Protein AF-A0A534Q4R1-F1 (afdb_monomer)

Radius of gyration: 19.16 Å; Cα contacts (8 Å, |Δi|>4): 102; chains: 1; bounding box: 62×44×39 Å

Nearest PDB structures (foldseek):
  3ljc-assembly1_A  TM=8.268E-01  e=2.747E-03  Escherichia coli K-12
  7cr9-assembly1_B  TM=6.937E-01  e=2.446E-03  Meiothermus taiwanensis
  7cr9-assembly1_A  TM=5.587E-01  e=5.406E-04  Meiothermus taiwanensis
  6vbk-assembly1_A  TM=6.592E-01  e=5.956E-02  Mycobacterium tuberculosis
  6vbk-assembly1_B-2  TM=6.427E-01  e=4.456E-02  Mycobacterium tuberculosis

Secondary structure (DSSP, 8-state):
-------------EEEEEEE--SSS-EEEEEEPPP---PPPTTHHHHHHHHHHHHHHHTT-----SHHHH---SHHHHHHHHHHHS---HHHHHHHHT-SSHHHHHHHHHHHHHHHHHHHHS-TT-------

Foldseek 3Di:
DPDDDDDDDDDFDWDFPDWDPPDPDIDTDIGTADPQDDAADPPLLVQLVVLVCLLCVLVVHPPPDCVVQPPQPGLQSNLVVCLVPDPDDPVLNVVLRPQNHSNSSSVSSNVVSVVSSVVSVDDPDPDPPPDD

Mean predicted aligned error: 8.6 Å

Solvent-accessible surface area (backbone atoms only — not comparable to full-atom values): 8542 Å² total; per-residue (Å²): 138,92,78,81,91,79,91,84,76,93,86,78,63,63,46,81,75,46,76,46,91,82,58,100,57,92,39,70,48,66,45,69,59,76,82,58,82,64,71,68,57,89,65,48,82,64,45,49,58,55,51,50,47,53,43,36,51,73,71,74,42,81,75,67,80,62,64,73,78,71,62,46,89,44,64,61,56,40,48,50,51,50,62,65,71,51,94,64,58,70,69,59,48,48,56,43,68,68,38,89,39,50,50,54,25,48,49,50,51,46,53,52,50,54,51,54,48,50,57,72,68,50,68,96,76,83,69,82,80,81,76,130

Sequence (132 aa):
DGRFNIVLRGLREFVVQRELRRRAYREAVVIWHAPQAGTLPSGMREGIPALVRLYIERLGQEAGDEGPLSAAADDETFVNFFAHHLDVPPVEKQALLEAATLAERAARLRDVLEFRLEELRLPPGGAPRRTH

pLDDT: mean 83.54, std 13.9, range [43.81, 97.5]

Structure (mmCIF, N/CA/C/O backbone):
data_AF-A0A534Q4R1-F1
#
_entry.id   AF-A0A534Q4R1-F1
#
loop_
_atom_site.group_PDB
_atom_site.id
_atom_site.type_symbol
_atom_site.label_atom_id
_atom_site.label_alt_id
_atom_site.label_comp_id
_atom_site.label_asym_id
_atom_site.la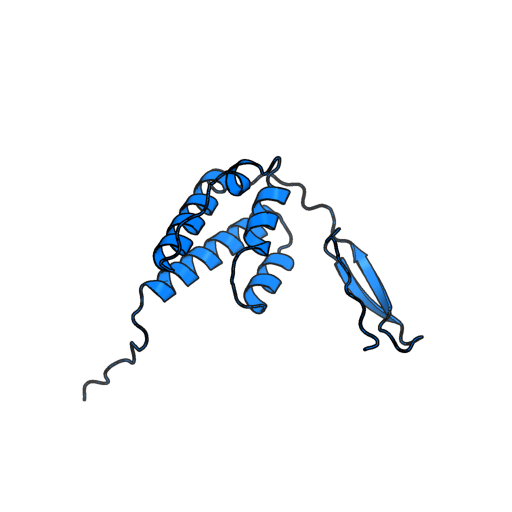bel_entity_id
_atom_site.label_seq_id
_atom_site.pdbx_PDB_ins_code
_atom_site.Cartn_x
_atom_site.Cartn_y
_atom_site.Cartn_z
_atom_site.occupancy
_atom_site.B_iso_or_equiv
_atom_site.auth_seq_id
_atom_site.auth_comp_id
_atom_site.auth_asym_id
_atom_site.auth_atom_id
_atom_site.pdbx_PDB_model_num
ATOM 1 N N . ASP A 1 1 ? 19.006 -25.439 14.260 1.00 79.00 1 ASP A N 1
ATOM 2 C CA . ASP A 1 1 ? 17.840 -26.095 13.620 1.00 79.00 1 ASP A CA 1
ATOM 3 C C . ASP A 1 1 ? 17.800 -25.903 12.092 1.00 79.00 1 ASP A C 1
ATOM 5 O O . ASP A 1 1 ? 16.800 -26.251 11.477 1.00 79.00 1 ASP A O 1
ATOM 9 N N . GLY A 1 2 ? 18.865 -25.379 11.463 1.00 90.31 2 GLY A N 1
ATOM 10 C CA . GLY A 1 2 ? 18.902 -25.161 10.012 1.00 90.31 2 GLY A CA 1
ATOM 11 C C . GLY A 1 2 ? 18.122 -23.935 9.521 1.00 90.31 2 GLY A C 1
ATOM 12 O O . GLY A 1 2 ? 17.927 -23.806 8.315 1.00 90.31 2 GLY A O 1
ATOM 13 N N . ARG A 1 3 ? 17.665 -23.042 10.414 1.00 93.12 3 ARG A N 1
ATOM 14 C CA . ARG A 1 3 ? 16.938 -21.820 10.044 1.00 93.12 3 ARG A CA 1
ATOM 15 C C . ARG A 1 3 ? 17.866 -20.617 9.914 1.00 93.12 3 ARG A C 1
ATOM 17 O O . ARG A 1 3 ? 18.866 -20.502 10.618 1.00 93.12 3 ARG A O 1
ATOM 24 N N . PHE A 1 4 ? 17.473 -19.696 9.044 1.00 90.69 4 PHE A N 1
ATOM 25 C CA . PHE A 1 4 ? 18.109 -18.396 8.876 1.00 90.69 4 PHE A CA 1
ATOM 26 C C . PHE A 1 4 ? 17.092 -17.301 9.191 1.00 90.69 4 PHE A C 1
ATOM 28 O O . PHE A 1 4 ? 15.979 -17.328 8.670 1.00 90.69 4 PHE A O 1
ATOM 35 N N . ASN A 1 5 ? 17.489 -16.326 10.009 1.00 92.81 5 ASN A N 1
ATOM 36 C CA . ASN A 1 5 ? 16.724 -15.100 10.215 1.00 92.81 5 ASN A CA 1
ATOM 37 C C . ASN A 1 5 ? 17.248 -14.053 9.236 1.00 92.81 5 ASN A C 1
ATOM 39 O O . ASN A 1 5 ? 18.407 -13.650 9.325 1.00 92.81 5 ASN A O 1
ATOM 43 N N . ILE A 1 6 ? 16.412 -13.647 8.285 1.00 92.00 6 ILE A N 1
ATOM 44 C CA . ILE A 1 6 ? 16.789 -12.700 7.235 1.00 92.00 6 ILE A CA 1
ATOM 45 C C . ILE A 1 6 ? 16.000 -11.414 7.451 1.00 92.00 6 ILE A C 1
ATOM 47 O O . ILE A 1 6 ? 14.772 -11.434 7.481 1.00 92.00 6 ILE A O 1
ATOM 51 N N . VAL A 1 7 ? 16.713 -10.297 7.583 1.00 92.12 7 VAL A N 1
ATOM 52 C CA . VAL A 1 7 ? 16.117 -8.959 7.600 1.00 92.12 7 VAL A CA 1
ATOM 53 C C . VAL A 1 7 ? 16.135 -8.425 6.174 1.00 92.12 7 VAL A C 1
ATOM 55 O O . VAL A 1 7 ? 17.188 -8.370 5.541 1.00 92.12 7 VAL A O 1
ATOM 58 N N . LEU A 1 8 ? 14.964 -8.057 5.659 1.00 91.31 8 LEU A N 1
ATOM 59 C CA . LEU A 1 8 ? 14.789 -7.578 4.292 1.00 91.31 8 LEU A CA 1
ATOM 60 C C . LEU A 1 8 ? 14.324 -6.126 4.290 1.00 91.31 8 LEU A C 1
ATOM 62 O O . LEU A 1 8 ? 13.546 -5.705 5.143 1.00 91.31 8 LEU A O 1
ATOM 66 N N . ARG A 1 9 ? 14.765 -5.382 3.277 1.00 86.44 9 ARG A N 1
ATOM 67 C CA . ARG A 1 9 ? 14.248 -4.056 2.943 1.00 86.44 9 ARG A CA 1
ATOM 68 C C . ARG A 1 9 ? 13.621 -4.124 1.558 1.00 86.44 9 ARG A C 1
ATOM 70 O O . ARG A 1 9 ? 14.299 -4.483 0.597 1.00 86.44 9 ARG A O 1
ATOM 77 N N . GLY A 1 10 ? 12.343 -3.765 1.456 1.00 85.50 10 GLY A N 1
ATOM 78 C CA . GLY A 1 10 ? 11.693 -3.567 0.163 1.00 85.50 10 GLY A CA 1
ATOM 79 C C . GLY A 1 10 ? 12.383 -2.439 -0.606 1.00 85.50 10 GLY A C 1
ATOM 80 O O . GLY A 1 10 ? 12.668 -1.389 -0.031 1.00 85.50 10 GLY A O 1
ATOM 81 N N . LEU A 1 11 ? 12.700 -2.676 -1.880 1.00 85.12 11 LEU A N 1
ATOM 82 C CA . LEU A 1 11 ? 13.356 -1.681 -2.736 1.00 85.12 11 LEU A CA 1
ATOM 83 C C . LEU A 1 11 ? 12.369 -1.028 -3.699 1.00 85.12 11 LEU A C 1
ATOM 85 O O . LEU A 1 11 ? 12.325 0.194 -3.789 1.00 85.12 11 LEU A O 1
ATOM 89 N N . ARG A 1 12 ? 11.623 -1.850 -4.443 1.00 84.44 12 ARG A N 1
ATOM 90 C CA . ARG A 1 12 ? 10.626 -1.417 -5.421 1.00 84.44 12 ARG A CA 1
ATOM 91 C C . ARG A 1 12 ? 9.732 -2.583 -5.820 1.00 84.44 12 ARG A C 1
ATOM 93 O O . ARG A 1 12 ? 10.144 -3.742 -5.747 1.00 84.44 12 ARG A O 1
ATOM 100 N N . GLU A 1 13 ? 8.540 -2.266 -6.285 1.00 86.56 13 GLU A N 1
ATOM 101 C CA . GLU A 1 13 ? 7.612 -3.190 -6.909 1.00 86.56 13 GLU A CA 1
ATOM 102 C C . GLU A 1 13 ? 8.097 -3.617 -8.303 1.00 86.56 13 GLU A C 1
ATOM 104 O O . GLU A 1 13 ? 8.769 -2.878 -9.035 1.00 86.56 13 GLU A O 1
ATOM 109 N N . PHE A 1 14 ? 7.706 -4.822 -8.706 1.00 91.38 14 PHE A N 1
ATOM 110 C CA . PHE A 1 14 ? 7.973 -5.361 -10.034 1.00 91.38 14 PHE A CA 1
ATOM 111 C C . PHE A 1 14 ? 6.847 -6.294 -10.480 1.00 91.38 14 PHE A C 1
ATOM 113 O O . PHE A 1 14 ? 6.138 -6.870 -9.657 1.00 91.38 14 PHE A O 1
ATOM 120 N N . VAL A 1 15 ? 6.756 -6.517 -11.790 1.00 91.62 15 VAL A N 1
ATOM 121 C CA . VAL A 1 15 ? 5.901 -7.550 -12.385 1.00 91.62 15 VAL A CA 1
ATOM 122 C C . VAL A 1 15 ? 6.761 -8.723 -12.839 1.00 91.62 15 VAL A C 1
ATOM 124 O O . VAL A 1 15 ? 7.811 -8.542 -13.462 1.00 91.62 15 VAL A O 1
ATOM 127 N N . VAL A 1 16 ? 6.315 -9.945 -12.547 1.00 93.88 16 VAL A N 1
ATOM 128 C CA . VAL A 1 16 ? 6.957 -11.169 -13.039 1.00 93.88 16 VAL A CA 1
ATOM 129 C C . VAL A 1 16 ? 6.617 -11.358 -14.516 1.00 93.88 16 VAL A C 1
ATOM 131 O O . VAL A 1 16 ? 5.457 -11.536 -14.870 1.00 93.88 16 VAL A O 1
ATOM 134 N N . GLN A 1 17 ? 7.630 -11.358 -15.384 1.00 97.06 17 GLN A N 1
ATOM 135 C CA . GLN A 1 17 ? 7.453 -11.606 -16.816 1.00 97.06 17 GLN A CA 1
ATOM 136 C C . GLN A 1 17 ? 7.443 -13.107 -17.128 1.00 97.06 17 GLN A C 1
ATOM 138 O O . GLN A 1 17 ? 6.635 -13.579 -17.923 1.00 97.06 17 GLN A O 1
ATOM 143 N N . ARG A 1 18 ? 8.377 -13.862 -16.536 1.00 97.00 18 ARG A N 1
ATOM 144 C CA . ARG A 1 18 ? 8.467 -15.325 -16.675 1.00 97.00 18 ARG A CA 1
ATOM 145 C C . ARG A 1 18 ? 9.325 -15.944 -15.581 1.00 97.00 18 ARG A C 1
ATOM 147 O O . ARG A 1 18 ? 10.253 -15.308 -15.090 1.00 97.00 18 ARG A O 1
ATOM 154 N N . GLU A 1 19 ? 9.086 -17.216 -15.284 1.00 96.88 19 GLU A N 1
ATOM 155 C CA . GLU A 1 19 ? 9.912 -18.007 -14.368 1.00 96.88 19 GLU A CA 1
ATOM 156 C C . GLU A 1 19 ? 10.995 -18.810 -15.097 1.00 96.88 19 GLU A C 1
ATOM 158 O O . GLU A 1 19 ? 10.791 -19.317 -16.201 1.00 96.88 19 GLU A O 1
ATOM 163 N N . LEU A 1 20 ? 12.150 -18.963 -14.451 1.00 95.25 20 LEU A N 1
ATOM 164 C CA . LEU A 1 20 ? 13.275 -19.772 -14.899 1.00 95.25 20 LEU A CA 1
ATOM 165 C C . LEU A 1 20 ? 13.364 -21.012 -13.993 1.00 95.25 20 LEU A C 1
ATOM 167 O O . LEU A 1 20 ? 13.798 -20.945 -12.848 1.00 95.25 20 LEU A O 1
ATOM 171 N N . ARG A 1 21 ? 12.945 -22.181 -14.487 1.00 92.31 21 ARG A N 1
ATOM 172 C CA . ARG A 1 21 ? 12.942 -23.445 -13.717 1.00 92.31 21 ARG A CA 1
ATOM 173 C C . ARG A 1 21 ? 14.307 -24.147 -13.740 1.00 92.31 21 ARG A C 1
ATOM 175 O O . ARG A 1 21 ? 14.421 -25.273 -14.210 1.00 92.31 21 ARG A O 1
ATOM 182 N N . ARG A 1 22 ? 15.365 -23.451 -13.312 1.00 94.62 22 ARG A N 1
ATOM 183 C CA . ARG A 1 22 ? 16.767 -23.917 -13.427 1.00 94.62 22 ARG A CA 1
ATOM 184 C C . ARG A 1 22 ? 17.366 -24.431 -12.120 1.00 94.62 22 ARG A C 1
ATOM 186 O O . ARG A 1 22 ? 18.415 -25.070 -12.138 1.00 94.62 22 ARG A O 1
ATOM 193 N N . ARG A 1 23 ? 16.734 -24.123 -10.989 1.00 94.31 23 ARG A N 1
ATOM 194 C CA . ARG A 1 23 ? 17.222 -24.417 -9.638 1.00 94.31 23 ARG A CA 1
ATOM 195 C C . ARG A 1 23 ? 16.096 -24.983 -8.779 1.00 94.31 23 ARG A C 1
ATOM 197 O O . ARG A 1 23 ? 14.935 -24.969 -9.174 1.00 94.31 23 ARG A O 1
ATOM 204 N N . ALA A 1 24 ? 16.460 -25.463 -7.590 1.00 92.94 24 ALA A N 1
ATOM 205 C CA . ALA A 1 24 ? 15.505 -25.906 -6.574 1.00 92.94 24 ALA A CA 1
ATOM 206 C C . ALA A 1 24 ? 14.683 -24.746 -5.970 1.00 92.94 24 ALA A C 1
ATOM 208 O O . ALA A 1 24 ? 13.657 -24.985 -5.342 1.00 92.94 24 ALA A O 1
ATOM 209 N N . TYR A 1 25 ? 15.119 -23.498 -6.170 1.00 92.56 25 TYR A N 1
ATOM 210 C CA . TYR A 1 25 ? 14.367 -22.289 -5.844 1.00 92.56 25 TYR A CA 1
ATOM 211 C C . TYR A 1 25 ? 13.817 -21.634 -7.118 1.00 92.56 25 TYR A C 1
ATOM 213 O O . TYR A 1 25 ? 14.324 -21.856 -8.221 1.00 92.56 25 TYR A O 1
ATOM 221 N N . ARG A 1 26 ? 12.768 -20.819 -6.965 1.00 94.69 26 ARG A N 1
ATOM 222 C CA . ARG A 1 26 ? 12.160 -20.087 -8.082 1.00 94.69 26 ARG A CA 1
ATOM 223 C C . ARG A 1 26 ? 13.047 -18.917 -8.489 1.00 94.69 26 ARG A C 1
ATOM 225 O O . ARG A 1 26 ? 13.408 -18.085 -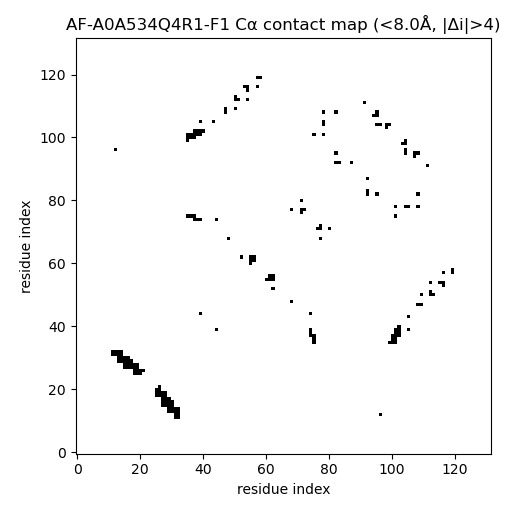7.664 1.00 94.69 26 ARG A O 1
ATOM 232 N N . GLU A 1 27 ? 13.344 -18.848 -9.776 1.00 97.12 27 GLU A N 1
ATOM 233 C CA . GLU A 1 27 ? 13.977 -17.701 -10.420 1.00 97.12 27 GLU A CA 1
ATOM 234 C C . GLU A 1 27 ? 12.974 -17.065 -11.380 1.00 97.12 27 GLU A C 1
ATOM 236 O O . GLU A 1 27 ? 12.142 -17.762 -11.962 1.00 97.12 27 GLU A O 1
ATOM 241 N N . ALA A 1 28 ? 13.049 -15.751 -11.573 1.00 96.88 28 ALA A N 1
ATOM 242 C CA . ALA A 1 28 ? 12.156 -15.040 -12.477 1.00 96.88 28 ALA A CA 1
ATOM 243 C C . ALA A 1 28 ? 12.864 -13.893 -13.197 1.00 96.88 28 ALA A C 1
ATOM 245 O O . ALA A 1 28 ? 13.767 -13.257 -12.656 1.00 96.88 28 ALA A O 1
ATOM 246 N N . VAL A 1 29 ? 12.418 -13.620 -14.421 1.00 97.50 29 VAL A N 1
ATOM 247 C CA . VAL A 1 29 ? 12.679 -12.357 -15.111 1.00 97.50 29 VAL A CA 1
ATOM 248 C C . VAL A 1 29 ? 11.568 -11.397 -14.718 1.00 97.50 29 VAL A C 1
ATOM 250 O O . VAL A 1 29 ? 10.389 -11.736 -14.846 1.00 97.50 29 VAL A O 1
ATOM 253 N N . VAL A 1 30 ? 11.946 -10.216 -14.239 1.00 96.44 30 VAL A N 1
ATOM 254 C CA . VAL A 1 30 ? 11.014 -9.208 -13.730 1.00 96.44 30 VAL A CA 1
ATOM 255 C C . VAL A 1 30 ? 11.182 -7.892 -14.471 1.00 96.44 30 VAL A C 1
ATOM 257 O O . VAL A 1 30 ? 12.264 -7.583 -14.973 1.00 96.44 30 VAL A O 1
ATOM 260 N N . ILE A 1 31 ? 10.106 -7.118 -14.521 1.00 95.25 31 ILE A N 1
ATOM 261 C CA . ILE A 1 31 ? 10.115 -5.736 -14.990 1.00 95.25 31 ILE A CA 1
ATOM 262 C C . ILE A 1 31 ? 9.826 -4.859 -13.778 1.00 95.25 31 ILE A C 1
ATOM 264 O O . ILE A 1 31 ? 8.779 -4.997 -13.149 1.00 95.25 31 ILE A O 1
ATOM 268 N N . TRP A 1 32 ? 10.763 -3.978 -13.440 1.00 91.94 32 TRP A N 1
ATOM 269 C CA . TRP A 1 32 ? 10.580 -3.015 -12.359 1.00 91.94 32 TRP A CA 1
ATOM 270 C C . TRP A 1 32 ? 9.502 -2.004 -12.725 1.00 91.94 32 TRP A C 1
ATOM 272 O O . TRP A 1 32 ? 9.491 -1.496 -13.850 1.00 91.94 32 TRP A O 1
ATOM 282 N N . HIS A 1 33 ? 8.642 -1.666 -11.767 1.00 85.06 33 HIS A N 1
ATOM 283 C CA . HIS A 1 33 ? 7.771 -0.516 -11.945 1.00 85.06 33 HIS A CA 1
ATOM 284 C C . HIS A 1 33 ? 8.613 0.761 -12.071 1.00 85.06 33 HIS A C 1
ATOM 286 O O . HIS A 1 33 ? 9.707 0.887 -11.501 1.00 85.06 33 HIS A O 1
ATOM 292 N N . ALA A 1 34 ? 8.111 1.714 -12.857 1.00 81.25 34 ALA A N 1
ATOM 293 C CA . ALA A 1 34 ? 8.651 3.063 -12.829 1.00 81.25 34 ALA A CA 1
ATOM 294 C C . ALA A 1 34 ? 8.461 3.637 -11.412 1.00 81.25 34 ALA A C 1
ATOM 296 O O . ALA A 1 34 ? 7.467 3.298 -10.766 1.00 81.25 34 ALA A O 1
ATOM 297 N N . PRO A 1 35 ? 9.386 4.480 -10.917 1.00 73.75 35 PRO A N 1
ATOM 298 C CA . PRO A 1 35 ? 9.157 5.211 -9.677 1.00 73.75 35 PRO A CA 1
ATOM 299 C C . PRO A 1 35 ? 7.801 5.911 -9.737 1.00 73.75 35 PRO A C 1
ATOM 301 O O . PRO A 1 35 ? 7.480 6.545 -10.747 1.00 73.75 35 PRO A O 1
ATOM 304 N N . GLN A 1 36 ? 7.012 5.789 -8.676 1.00 70.56 36 GLN A N 1
ATOM 305 C CA . GLN A 1 36 ? 5.699 6.417 -8.586 1.00 70.56 36 GLN A CA 1
ATOM 306 C C . GLN A 1 36 ? 5.875 7.887 -8.204 1.00 70.56 36 GLN A C 1
ATOM 308 O O . GLN A 1 36 ? 5.502 8.324 -7.124 1.00 70.56 36 GLN A O 1
ATOM 313 N N . ALA A 1 37 ? 6.470 8.661 -9.111 1.00 66.81 37 ALA A N 1
ATOM 314 C CA . ALA A 1 37 ? 6.584 10.097 -8.942 1.00 66.81 37 ALA A CA 1
ATOM 315 C C . ALA A 1 37 ? 5.191 10.725 -9.064 1.00 66.81 37 ALA A C 1
ATOM 317 O O . ALA A 1 37 ? 4.507 10.577 -10.079 1.00 66.81 37 ALA A O 1
ATOM 318 N N . GLY A 1 38 ? 4.77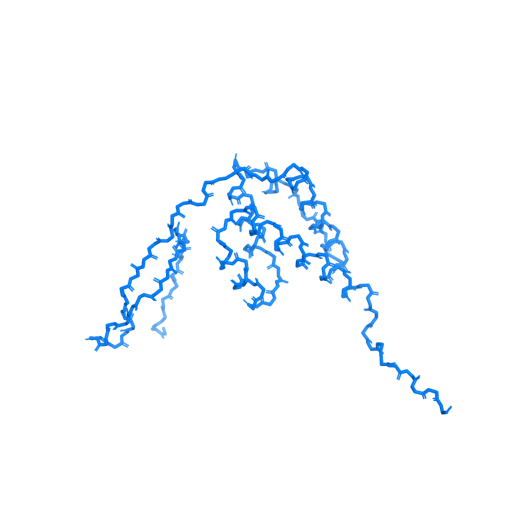0 11.429 -8.024 1.00 74.25 38 GLY A N 1
ATOM 319 C CA . GLY A 1 38 ? 3.497 12.124 -8.001 1.00 74.25 38 GLY A CA 1
ATOM 320 C C . GLY A 1 38 ? 3.312 12.858 -6.687 1.00 74.25 38 GLY A C 1
ATOM 321 O O . GLY A 1 38 ? 3.915 12.511 -5.678 1.00 74.25 38 GLY A O 1
ATOM 322 N N . THR A 1 39 ? 2.484 13.889 -6.717 1.00 83.44 39 THR A N 1
ATOM 323 C CA . THR A 1 39 ? 2.010 14.564 -5.511 1.00 83.44 39 THR A CA 1
ATOM 324 C C . THR A 1 39 ? 0.683 13.957 -5.100 1.00 83.44 39 THR A C 1
ATOM 326 O O . THR A 1 39 ? -0.124 13.581 -5.961 1.00 83.44 39 THR A O 1
ATOM 329 N N . LEU A 1 40 ? 0.418 13.899 -3.801 1.00 88.12 40 LEU A N 1
ATOM 330 C CA . LEU A 1 40 ? -0.909 13.531 -3.339 1.00 88.12 40 LEU A CA 1
ATOM 331 C C . LEU A 1 40 ? -1.948 14.558 -3.804 1.00 88.12 40 LEU A C 1
ATOM 333 O O . LEU A 1 40 ? -1.667 15.760 -3.851 1.00 88.12 40 LEU A O 1
ATOM 337 N N . PRO A 1 41 ? -3.171 14.109 -4.129 1.00 88.88 41 PRO A N 1
ATOM 338 C CA . PRO A 1 41 ? -4.304 15.009 -4.249 1.00 88.88 41 PRO A CA 1
ATOM 339 C C . PRO A 1 41 ? -4.476 15.849 -2.978 1.00 88.88 41 PRO A C 1
ATOM 341 O O . PRO A 1 41 ? -4.210 15.395 -1.862 1.00 88.88 41 PRO A O 1
ATOM 344 N N . SER A 1 42 ? -4.956 17.079 -3.148 1.00 88.38 42 SER A N 1
ATOM 345 C CA . SER A 1 42 ? -5.180 18.018 -2.047 1.00 88.38 42 SER A CA 1
ATOM 346 C C . SER A 1 42 ? -6.060 17.411 -0.949 1.00 88.38 42 SER A C 1
ATOM 348 O O . SER A 1 42 ? -7.102 16.830 -1.254 1.00 88.38 42 SER A O 1
ATOM 350 N N . GLY A 1 43 ? -5.671 17.579 0.318 1.00 87.31 43 GLY A N 1
ATOM 351 C CA . GLY A 1 43 ? -6.428 17.090 1.475 1.00 87.31 43 GLY A CA 1
ATOM 352 C C . GLY A 1 43 ? -6.152 15.630 1.846 1.00 87.31 43 GLY A C 1
ATOM 353 O O . GLY A 1 43 ? -6.572 15.175 2.908 1.00 87.31 43 GLY A O 1
ATOM 354 N N . MET A 1 44 ? -5.457 14.867 0.997 1.00 90.12 44 MET A N 1
ATOM 355 C CA . MET A 1 44 ? -5.198 13.449 1.257 1.00 90.12 44 MET A CA 1
ATOM 356 C C . MET A 1 44 ? -4.118 13.253 2.331 1.00 90.12 44 MET A C 1
ATOM 358 O O . MET A 1 44 ? -4.206 12.327 3.139 1.00 90.12 44 MET A O 1
ATOM 362 N N . ARG A 1 45 ? -3.138 14.165 2.373 1.00 88.06 45 ARG A N 1
ATOM 363 C CA . ARG A 1 45 ? -2.041 14.160 3.350 1.00 88.06 45 ARG A CA 1
ATOM 364 C C . ARG A 1 45 ? -2.538 14.427 4.769 1.00 88.06 45 ARG A C 1
ATOM 366 O O . ARG A 1 45 ? -2.017 13.852 5.718 1.00 88.06 45 ARG A O 1
ATOM 373 N N . GLU A 1 46 ? -3.573 15.246 4.912 1.00 87.44 46 GLU A N 1
ATOM 374 C CA . GLU A 1 46 ? -4.231 15.529 6.187 1.00 87.44 46 GLU A CA 1
ATOM 375 C C . GLU A 1 46 ? -5.331 14.507 6.517 1.00 87.44 46 GLU A C 1
ATOM 377 O O . GLU A 1 46 ? -5.551 14.182 7.686 1.00 87.44 46 GLU A O 1
ATOM 382 N N . GLY A 1 47 ? -6.019 13.982 5.498 1.00 90.50 47 GLY A N 1
ATOM 383 C CA . GLY A 1 47 ? -7.159 13.080 5.660 1.00 90.50 47 GLY A CA 1
ATOM 384 C C . GLY A 1 47 ? -6.783 11.661 6.092 1.00 90.50 47 GLY A C 1
ATOM 385 O O . GLY A 1 47 ? -7.417 11.110 6.992 1.00 90.50 47 GLY A O 1
ATOM 386 N N . ILE A 1 48 ? -5.736 11.072 5.501 1.00 90.81 48 ILE A N 1
ATOM 387 C CA . ILE A 1 48 ? -5.311 9.696 5.824 1.00 90.81 48 ILE A CA 1
ATOM 388 C C . ILE A 1 48 ? -4.954 9.534 7.314 1.00 90.81 48 ILE A C 1
ATOM 390 O O . ILE A 1 48 ? -5.491 8.620 7.941 1.00 90.81 48 ILE A O 1
ATOM 394 N N . PRO A 1 49 ? -4.137 10.405 7.941 1.00 88.38 49 PRO A N 1
ATOM 395 C CA . PRO A 1 49 ? -3.783 10.256 9.350 1.00 88.38 49 PRO A CA 1
ATOM 396 C C . PRO A 1 49 ? -5.001 10.404 10.263 1.00 88.38 49 PRO A C 1
ATOM 398 O O . PRO A 1 49 ? -5.097 9.709 11.271 1.00 88.38 49 PRO A O 1
ATOM 401 N N . ALA A 1 50 ? -5.961 11.263 9.902 1.00 89.25 50 ALA A N 1
ATOM 402 C CA . ALA A 1 50 ? -7.206 11.406 10.649 1.00 89.25 50 ALA A CA 1
ATOM 403 C C . ALA A 1 50 ? -8.049 10.121 10.622 1.00 89.25 50 ALA A C 1
ATOM 405 O O . ALA A 1 50 ? -8.549 9.702 11.665 1.00 89.25 50 ALA A O 1
ATOM 406 N N . LEU A 1 51 ? -8.156 9.464 9.463 1.00 90.81 51 LEU A N 1
ATOM 407 C CA . LEU A 1 51 ? -8.841 8.174 9.345 1.00 90.81 51 LEU A CA 1
ATOM 408 C C . LEU A 1 51 ? -8.117 7.064 10.109 1.00 90.81 51 LEU A C 1
ATOM 410 O O . LEU A 1 51 ? -8.766 6.261 10.773 1.00 90.81 51 LEU A O 1
ATOM 414 N N . VAL A 1 52 ? -6.784 7.035 10.056 1.00 88.19 52 VAL A N 1
ATOM 415 C CA . VAL A 1 52 ? -5.984 6.044 10.789 1.00 88.19 52 VAL A CA 1
ATOM 416 C C . VAL A 1 52 ? -6.141 6.214 12.297 1.00 88.19 52 VAL A C 1
ATOM 418 O O . VAL A 1 52 ? -6.351 5.219 12.985 1.00 88.19 52 VAL A O 1
ATOM 421 N N . ARG A 1 53 ? -6.109 7.449 12.816 1.00 86.31 53 ARG A N 1
ATOM 422 C CA . ARG A 1 53 ? -6.388 7.713 14.238 1.00 86.31 53 ARG A CA 1
ATOM 423 C C . ARG A 1 53 ? -7.751 7.181 14.641 1.00 86.31 53 ARG A C 1
ATOM 425 O O . ARG A 1 53 ? -7.840 6.398 15.580 1.00 86.31 53 ARG A O 1
ATOM 432 N N . LEU A 1 54 ? -8.784 7.527 13.874 1.00 89.06 54 LEU A N 1
ATOM 433 C CA . LEU A 1 54 ? -10.130 7.038 14.137 1.00 89.06 54 LEU A CA 1
ATOM 434 C C . LEU A 1 54 ? -10.184 5.502 14.099 1.00 89.06 54 LEU A C 1
ATOM 436 O O . LEU A 1 54 ? -10.853 4.896 14.927 1.00 89.06 54 LEU A O 1
ATOM 440 N N . TYR A 1 55 ? -9.477 4.858 13.169 1.00 87.56 55 TYR A N 1
ATOM 441 C CA . TYR A 1 55 ? -9.424 3.398 13.081 1.00 87.56 55 TYR A CA 1
ATOM 442 C C . TYR A 1 55 ? -8.789 2.774 14.330 1.00 87.56 55 TYR A C 1
ATOM 444 O O . TYR A 1 55 ? -9.380 1.873 14.922 1.00 87.56 55 TYR A O 1
ATOM 452 N N . ILE A 1 56 ? -7.645 3.296 14.781 1.00 84.94 56 ILE A N 1
ATOM 453 C CA . ILE A 1 56 ? -6.947 2.829 15.990 1.00 84.94 56 ILE A CA 1
ATOM 454 C C . ILE A 1 56 ? -7.812 3.040 17.243 1.00 84.94 56 ILE A C 1
ATOM 456 O O . ILE A 1 56 ? -7.978 2.117 18.042 1.00 84.94 56 ILE A O 1
ATOM 460 N N . GLU A 1 57 ? -8.438 4.213 17.376 1.00 86.75 57 GLU A N 1
ATOM 461 C CA . GLU A 1 57 ? -9.367 4.518 18.471 1.00 86.75 57 GLU A CA 1
ATOM 462 C C . GLU A 1 57 ? -10.533 3.520 18.517 1.00 86.75 57 GLU A C 1
ATOM 464 O O . GLU A 1 57 ? -10.911 3.039 19.587 1.00 86.75 57 GLU A O 1
ATOM 469 N N . ARG A 1 58 ? -11.099 3.156 17.356 1.00 86.62 58 ARG A N 1
ATOM 470 C CA . ARG A 1 58 ? -12.197 2.177 17.267 1.00 86.62 58 ARG A CA 1
ATOM 471 C C . ARG A 1 58 ? -11.769 0.748 17.572 1.00 86.62 58 ARG A C 1
ATOM 473 O O . ARG A 1 58 ? -12.609 -0.036 18.005 1.00 86.62 58 ARG A O 1
ATOM 480 N N . LEU A 1 59 ? -10.494 0.418 17.396 1.00 84.25 59 LEU A N 1
ATOM 481 C CA . LEU A 1 59 ? -9.928 -0.853 17.845 1.00 84.25 59 LEU A CA 1
ATOM 482 C C . LEU A 1 59 ? -9.691 -0.894 19.366 1.00 84.25 59 LEU A C 1
ATOM 484 O O . LEU A 1 59 ? -9.302 -1.938 19.887 1.00 84.25 59 LEU A O 1
ATOM 488 N N . GLY A 1 60 ? -9.929 0.209 20.088 1.00 82.00 60 GLY A N 1
ATOM 489 C CA . GLY A 1 60 ? -9.666 0.307 21.526 1.00 82.00 60 GLY A CA 1
ATOM 490 C C . GLY A 1 60 ? -8.173 0.322 21.857 1.00 82.00 60 GLY A C 1
ATOM 491 O O . GLY A 1 60 ? -7.786 -0.000 22.979 1.00 82.00 60 GLY A O 1
ATOM 492 N N . GLN A 1 61 ? -7.336 0.653 20.875 1.00 77.88 61 GLN A N 1
ATOM 493 C CA . GLN A 1 61 ? -5.898 0.794 21.034 1.00 77.88 61 GLN A CA 1
ATOM 494 C C . GLN A 1 61 ? -5.569 2.266 21.289 1.00 77.88 61 GLN A C 1
ATOM 496 O O . GLN A 1 61 ? -6.202 3.161 20.728 1.00 77.88 61 GLN A O 1
ATOM 501 N N . GLU A 1 62 ? -4.569 2.533 22.126 1.00 69.81 62 GLU A N 1
ATOM 502 C CA . GLU A 1 62 ? -4.033 3.887 22.233 1.00 69.81 62 GLU A CA 1
ATOM 503 C C . GLU A 1 62 ? -3.322 4.226 20.921 1.00 69.81 62 GLU A C 1
ATOM 505 O O . GLU A 1 62 ? -2.442 3.487 20.467 1.00 69.81 62 GLU A O 1
ATOM 510 N N . ALA A 1 63 ? -3.710 5.339 20.296 1.00 64.12 63 ALA A N 1
ATOM 511 C CA . ALA A 1 63 ? -2.921 5.917 19.222 1.00 64.12 63 ALA A CA 1
ATOM 512 C C . ALA A 1 63 ? -1.561 6.302 19.814 1.00 64.12 63 ALA A C 1
ATOM 514 O O . ALA A 1 63 ? -1.458 7.253 20.585 1.00 64.12 63 ALA A O 1
ATOM 515 N N . GLY A 1 64 ? -0.534 5.501 19.518 1.00 61.84 64 GLY A N 1
ATOM 516 C CA . GLY A 1 64 ? 0.839 5.800 19.912 1.00 61.84 64 GLY A CA 1
ATOM 517 C C . GLY A 1 64 ? 1.298 7.157 19.369 1.00 61.84 64 GLY A C 1
ATOM 518 O O . GLY A 1 64 ? 0.663 7.730 18.484 1.00 61.84 64 GLY A O 1
ATOM 519 N N . ASP A 1 65 ? 2.412 7.654 19.906 1.00 56.47 65 ASP A N 1
ATOM 520 C CA . ASP A 1 65 ? 2.966 8.972 19.582 1.00 56.47 65 ASP A CA 1
ATOM 521 C C . ASP A 1 65 ? 3.036 9.221 18.060 1.00 56.47 65 ASP A C 1
ATOM 523 O O . ASP A 1 65 ? 3.530 8.384 17.301 1.00 56.47 65 ASP A O 1
ATOM 527 N N . GLU A 1 66 ? 2.536 10.377 17.610 1.00 55.03 66 GLU A N 1
ATOM 528 C CA . GLU A 1 66 ? 2.343 10.741 16.195 1.00 55.03 66 GLU A CA 1
ATOM 529 C C . GLU A 1 66 ? 3.664 10.994 15.436 1.00 55.03 66 GLU A C 1
ATOM 531 O O . GLU A 1 66 ? 3.672 11.317 14.241 1.00 55.03 66 GLU A O 1
ATOM 536 N N . GLY A 1 67 ? 4.805 10.844 16.113 1.00 55.16 67 GLY A N 1
ATOM 537 C CA . GLY A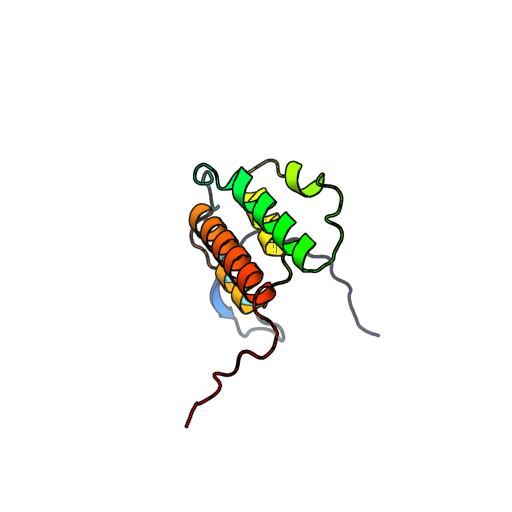 1 67 ? 6.151 11.037 15.570 1.00 55.16 67 GLY A CA 1
ATOM 538 C C . GLY A 1 67 ? 6.415 10.321 14.234 1.00 55.16 67 GLY A C 1
ATOM 539 O O . GLY A 1 67 ? 6.926 10.957 13.315 1.00 55.16 67 GLY A O 1
ATOM 540 N N . PRO A 1 68 ? 6.024 9.045 14.041 1.00 55.41 68 PRO A N 1
ATOM 541 C CA . PRO A 1 68 ? 6.192 8.351 12.762 1.00 55.41 68 PRO A CA 1
ATOM 542 C C . PRO A 1 68 ? 5.251 8.857 11.655 1.00 55.41 68 PRO A C 1
ATOM 544 O O . PRO A 1 68 ? 5.613 8.811 10.482 1.00 55.41 68 PRO A O 1
ATOM 547 N N . LEU A 1 69 ? 4.063 9.362 12.018 1.00 57.41 69 LEU A N 1
ATOM 548 C CA . LEU A 1 69 ? 3.046 9.865 11.081 1.00 57.41 69 LEU A CA 1
ATOM 549 C C . LEU A 1 69 ? 3.465 11.208 10.463 1.00 57.41 69 LEU A C 1
ATOM 551 O O . LEU A 1 69 ? 3.160 11.490 9.306 1.00 57.41 69 LEU A O 1
ATOM 555 N N . SER A 1 70 ? 4.179 12.027 11.239 1.00 54.97 70 SER A N 1
ATOM 556 C CA . SER A 1 70 ? 4.678 13.348 10.837 1.00 54.97 70 SER A CA 1
ATOM 557 C C . SER A 1 70 ? 6.076 13.321 10.201 1.00 54.97 70 SER A C 1
ATOM 559 O O . SER A 1 70 ? 6.434 14.255 9.485 1.00 54.97 70 SER A O 1
ATOM 561 N N . ALA A 1 71 ? 6.853 12.250 10.404 1.00 58.00 71 ALA A N 1
ATOM 562 C CA . ALA A 1 71 ? 8.238 12.135 9.935 1.00 58.00 71 ALA A CA 1
ATOM 563 C C . ALA A 1 71 ? 8.403 11.713 8.461 1.00 58.00 71 ALA A C 1
ATOM 565 O O . ALA A 1 71 ? 9.531 11.664 7.965 1.00 58.00 71 ALA A O 1
ATOM 566 N N . ALA A 1 72 ? 7.322 11.389 7.744 1.00 66.12 72 ALA A N 1
ATOM 567 C CA . ALA A 1 72 ? 7.417 11.020 6.334 1.00 66.12 72 ALA A CA 1
ATOM 568 C C . ALA A 1 72 ? 7.834 12.231 5.477 1.00 66.12 72 ALA A C 1
ATOM 570 O O . ALA A 1 72 ? 7.050 13.160 5.250 1.00 66.12 72 ALA A O 1
ATOM 571 N N . ALA A 1 73 ? 9.084 12.196 5.003 1.00 71.12 73 ALA A N 1
ATOM 572 C CA . ALA A 1 73 ? 9.730 13.289 4.276 1.00 71.12 73 ALA A CA 1
ATOM 573 C C . ALA A 1 73 ? 9.060 13.608 2.929 1.00 71.12 73 ALA A C 1
ATOM 575 O O . ALA A 1 73 ? 9.064 14.759 2.498 1.00 71.12 73 ALA A O 1
ATOM 576 N N . ASP A 1 74 ? 8.469 12.602 2.287 1.00 85.88 74 ASP A N 1
ATOM 577 C CA . ASP A 1 74 ? 7.801 12.705 0.994 1.00 85.88 74 ASP A CA 1
ATOM 578 C C . ASP A 1 74 ? 6.486 11.904 0.973 1.00 85.88 74 ASP A C 1
ATOM 580 O O . ASP A 1 74 ? 6.200 11.091 1.858 1.00 85.88 74 ASP A O 1
ATOM 584 N N . ASP A 1 75 ? 5.659 12.180 -0.032 1.00 88.56 75 ASP A N 1
ATOM 585 C CA . ASP A 1 75 ? 4.325 11.602 -0.203 1.00 88.56 75 ASP A CA 1
ATOM 586 C C . ASP A 1 75 ? 4.337 10.089 -0.485 1.00 88.56 75 ASP A C 1
ATOM 588 O O . ASP A 1 75 ? 3.429 9.375 -0.055 1.00 88.56 75 ASP A O 1
ATOM 592 N N . GLU A 1 76 ? 5.361 9.577 -1.171 1.00 87.19 76 GLU A N 1
ATOM 593 C CA . GLU A 1 76 ? 5.494 8.147 -1.463 1.00 87.19 76 GLU A CA 1
ATOM 594 C C . GLU A 1 76 ? 5.808 7.376 -0.178 1.00 87.19 76 GLU A C 1
ATOM 596 O O . GLU A 1 76 ? 5.118 6.412 0.167 1.00 87.19 76 GLU A O 1
ATOM 601 N N . THR A 1 77 ? 6.798 7.853 0.582 1.00 86.00 77 THR A N 1
ATOM 602 C CA . THR A 1 77 ? 7.153 7.311 1.897 1.00 86.00 77 THR A CA 1
ATOM 603 C C . THR A 1 77 ? 5.954 7.335 2.845 1.00 86.00 77 THR A C 1
ATOM 605 O O . THR A 1 77 ? 5.711 6.352 3.547 1.00 86.00 77 THR A O 1
ATOM 608 N N . PHE A 1 78 ? 5.175 8.419 2.832 1.00 88.44 78 PHE A N 1
ATOM 609 C CA . PHE A 1 78 ? 3.966 8.567 3.640 1.00 88.44 78 PHE A CA 1
ATOM 610 C C . PHE A 1 78 ? 2.934 7.472 3.338 1.00 88.44 78 PHE A C 1
ATOM 612 O O . PHE A 1 78 ? 2.526 6.741 4.241 1.00 88.44 78 PHE A O 1
ATOM 619 N N . VAL A 1 79 ? 2.541 7.301 2.073 1.00 90.00 79 VAL A N 1
ATOM 620 C CA . VAL A 1 79 ? 1.528 6.297 1.698 1.00 90.00 79 VAL A CA 1
ATOM 621 C C . VAL A 1 79 ? 2.031 4.880 1.964 1.00 90.00 79 VAL A C 1
ATOM 623 O O . VAL A 1 79 ? 1.289 4.051 2.494 1.00 90.00 79 VAL A O 1
ATOM 626 N N . ASN A 1 80 ? 3.297 4.604 1.644 1.00 88.19 80 ASN A N 1
ATOM 627 C CA . ASN A 1 80 ? 3.904 3.291 1.855 1.00 88.19 80 ASN A CA 1
ATOM 628 C C . ASN A 1 80 ? 3.981 2.922 3.335 1.00 88.19 80 ASN A C 1
ATOM 630 O O . ASN A 1 80 ? 3.733 1.769 3.691 1.00 88.19 80 ASN A O 1
ATOM 634 N N . PHE A 1 81 ? 4.283 3.893 4.201 1.00 87.62 81 PHE A N 1
ATOM 635 C CA . PHE A 1 81 ? 4.301 3.686 5.643 1.00 87.62 81 PHE A CA 1
ATOM 636 C C . PHE A 1 81 ? 2.945 3.175 6.139 1.00 87.62 81 PHE A C 1
ATOM 638 O O . PHE A 1 81 ? 2.890 2.129 6.790 1.00 87.62 81 PHE A O 1
ATOM 645 N N . PHE A 1 82 ? 1.850 3.847 5.780 1.00 88.75 82 PHE A N 1
ATOM 646 C CA . PHE A 1 82 ? 0.514 3.425 6.198 1.00 88.75 82 PHE A CA 1
ATOM 647 C C . PHE A 1 82 ? 0.085 2.106 5.568 1.00 88.75 82 PHE A C 1
ATOM 649 O O . PHE A 1 82 ? -0.383 1.224 6.281 1.00 88.75 82 PHE A O 1
ATOM 656 N N . ALA A 1 83 ? 0.290 1.931 4.261 1.00 88.75 83 ALA A N 1
ATOM 657 C CA . ALA A 1 83 ? -0.053 0.687 3.575 1.00 88.75 83 ALA A CA 1
ATOM 658 C C . ALA A 1 83 ? 0.661 -0.535 4.187 1.00 88.75 83 ALA A C 1
ATOM 660 O O . ALA A 1 83 ? 0.104 -1.633 4.222 1.00 88.75 83 ALA A O 1
ATOM 661 N N . HIS A 1 84 ? 1.885 -0.350 4.694 1.00 86.19 84 HIS A N 1
ATOM 662 C CA . HIS A 1 84 ? 2.649 -1.409 5.346 1.00 86.19 84 HIS A CA 1
ATOM 663 C C . HIS A 1 84 ? 2.128 -1.743 6.750 1.00 86.19 84 HIS A C 1
ATOM 665 O O . HIS A 1 84 ? 1.903 -2.920 7.057 1.00 86.19 84 HIS A O 1
ATOM 671 N N . HIS A 1 85 ? 1.952 -0.717 7.588 1.00 84.19 85 HIS A N 1
ATOM 672 C CA . HIS A 1 85 ? 1.638 -0.874 9.011 1.00 84.19 85 HIS A CA 1
ATOM 673 C C . HIS A 1 85 ? 0.158 -1.132 9.284 1.00 84.19 85 HIS A C 1
ATOM 675 O O . HIS A 1 85 ? -0.174 -1.625 10.360 1.00 84.19 85 HIS A O 1
ATOM 681 N N . LEU A 1 86 ? -0.729 -0.832 8.332 1.00 84.00 86 LEU A N 1
ATOM 682 C CA . LEU A 1 86 ? -2.145 -1.117 8.491 1.00 84.00 86 LEU A CA 1
ATOM 683 C C . LEU A 1 86 ? -2.374 -2.633 8.598 1.00 84.00 86 LEU A C 1
ATOM 685 O O . LEU A 1 86 ? -1.908 -3.424 7.765 1.00 84.00 86 LEU A O 1
ATOM 689 N N . ASP A 1 87 ? -3.097 -3.038 9.639 1.00 85.81 87 ASP A N 1
ATOM 690 C CA . ASP A 1 87 ? -3.473 -4.432 9.863 1.00 85.81 87 ASP A CA 1
ATOM 691 C C . ASP A 1 87 ? -4.741 -4.770 9.074 1.00 85.81 87 ASP A C 1
ATOM 693 O O . ASP A 1 87 ? -5.865 -4.726 9.579 1.00 85.81 87 ASP A O 1
ATOM 697 N N . VAL A 1 88 ? -4.539 -5.020 7.781 1.00 86.56 88 VAL A N 1
ATOM 698 C CA . VAL A 1 88 ? -5.583 -5.383 6.819 1.00 86.56 88 VAL A CA 1
ATOM 699 C C . VAL A 1 88 ? -5.291 -6.726 6.154 1.00 86.56 88 VAL A C 1
ATOM 701 O O . VAL A 1 88 ? -4.120 -7.121 6.047 1.00 86.56 88 VAL A O 1
ATOM 704 N N . PRO A 1 89 ? -6.334 -7.438 5.683 1.00 89.75 89 PRO A N 1
ATOM 705 C CA . PRO A 1 89 ? -6.184 -8.715 5.002 1.00 89.75 89 PRO A CA 1
ATOM 706 C C . PRO A 1 89 ? -5.169 -8.670 3.845 1.00 89.75 89 PRO A C 1
ATOM 708 O O . PRO A 1 89 ? -5.057 -7.653 3.154 1.00 89.75 89 PRO A O 1
ATOM 711 N N . PRO A 1 90 ? -4.475 -9.787 3.543 1.00 91.00 90 PRO A N 1
ATOM 712 C CA . PRO A 1 90 ? -3.489 -9.835 2.460 1.00 91.00 90 PRO A CA 1
ATOM 713 C C . PRO A 1 90 ? -4.017 -9.377 1.094 1.00 91.00 90 PRO A C 1
ATOM 715 O O . PRO A 1 90 ? -3.263 -8.804 0.315 1.00 91.00 90 PRO A O 1
ATOM 718 N N . VAL A 1 91 ? -5.306 -9.598 0.809 1.00 91.00 91 VAL A N 1
ATOM 719 C CA . VAL A 1 91 ? -5.944 -9.156 -0.442 1.00 91.00 91 VAL A CA 1
ATOM 720 C C . VAL A 1 91 ? -5.999 -7.629 -0.562 1.00 91.00 91 VAL A C 1
ATOM 722 O O . VAL A 1 91 ? -5.737 -7.096 -1.636 1.00 91.00 91 VAL A O 1
ATOM 725 N N . GLU A 1 92 ? -6.250 -6.914 0.535 1.00 92.69 92 GLU A N 1
ATOM 726 C CA . GLU A 1 92 ? -6.246 -5.447 0.554 1.00 92.69 92 GLU A CA 1
ATOM 727 C C . GLU A 1 92 ? -4.817 -4.913 0.423 1.00 92.69 92 GLU A C 1
ATOM 729 O O . GLU A 1 92 ? -4.568 -3.995 -0.358 1.00 92.69 92 GLU A O 1
ATOM 734 N N . LYS A 1 93 ? -3.842 -5.553 1.089 1.00 92.00 93 LYS A N 1
ATOM 735 C CA . LYS A 1 93 ? -2.416 -5.221 0.904 1.00 92.00 93 LYS A CA 1
ATOM 736 C C . LYS A 1 93 ? -1.973 -5.408 -0.547 1.00 92.00 93 LYS A C 1
ATOM 738 O O . LYS A 1 93 ? -1.263 -4.559 -1.081 1.00 92.00 93 LYS A O 1
ATOM 743 N N . GLN A 1 94 ? -2.421 -6.483 -1.194 1.00 91.12 94 GLN A N 1
ATOM 744 C CA . GLN A 1 94 ? -2.139 -6.733 -2.606 1.00 91.12 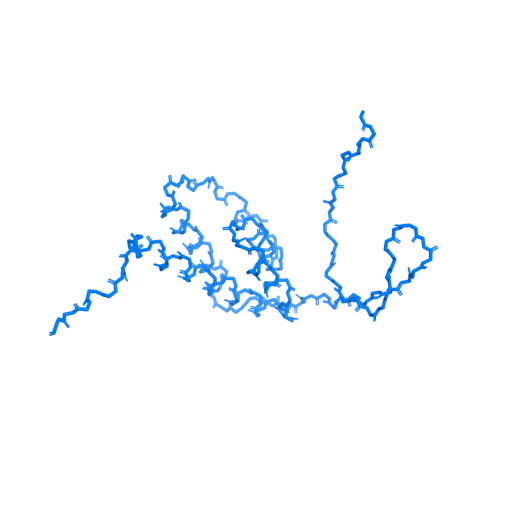94 GLN A CA 1
ATOM 745 C C . GLN A 1 94 ? -2.770 -5.655 -3.498 1.00 91.12 94 GLN A C 1
ATOM 747 O O . GLN A 1 94 ? -2.093 -5.115 -4.369 1.00 91.12 94 GLN A O 1
ATOM 752 N N . ALA A 1 95 ? -4.022 -5.271 -3.236 1.00 91.44 95 ALA A N 1
ATOM 753 C CA . ALA A 1 95 ? -4.692 -4.207 -3.979 1.00 91.44 95 ALA A CA 1
ATOM 754 C C .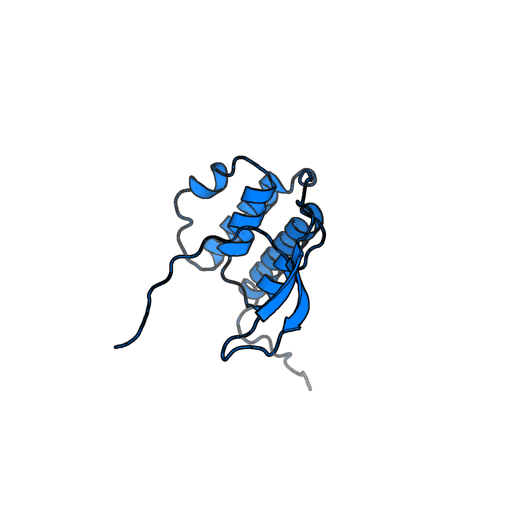 ALA A 1 95 ? -3.979 -2.847 -3.843 1.00 91.44 95 ALA A C 1
ATOM 756 O O . ALA A 1 95 ? -3.925 -2.081 -4.804 1.00 91.44 95 ALA A O 1
ATOM 757 N N . LEU A 1 96 ? -3.394 -2.535 -2.683 1.00 92.50 96 LEU A N 1
ATOM 758 C CA . LEU A 1 96 ? -2.572 -1.331 -2.502 1.00 92.50 96 LEU A CA 1
ATOM 759 C C . LEU A 1 96 ? -1.258 -1.408 -3.293 1.00 92.50 96 LEU A C 1
ATOM 761 O O . LEU A 1 96 ? -0.854 -0.430 -3.928 1.00 92.50 96 LEU A O 1
ATOM 765 N N . LEU A 1 97 ? -0.608 -2.575 -3.283 1.00 89.19 97 LEU A N 1
ATOM 766 C CA . LEU A 1 97 ? 0.648 -2.809 -3.995 1.00 89.19 97 LEU A CA 1
ATOM 767 C C . LEU A 1 97 ? 0.481 -2.651 -5.514 1.00 89.19 97 LEU A C 1
ATOM 769 O O . LEU A 1 97 ? 1.323 -2.039 -6.165 1.00 89.19 97 LEU A O 1
ATOM 773 N N . GLU A 1 98 ? -0.630 -3.151 -6.055 1.00 89.25 98 GLU A N 1
ATOM 774 C CA . GLU A 1 98 ? -0.956 -3.154 -7.487 1.00 89.25 98 GLU A CA 1
ATOM 775 C C . GLU A 1 98 ? -1.486 -1.812 -8.022 1.00 89.25 98 GLU A C 1
ATOM 777 O O . GLU A 1 98 ? -1.873 -1.717 -9.188 1.00 89.25 98 GLU A O 1
ATOM 78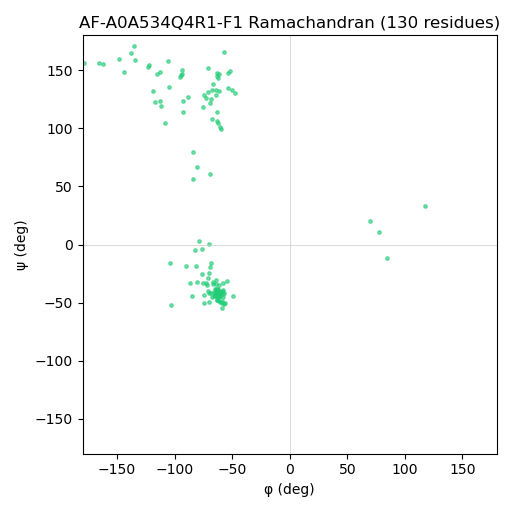2 N N . ALA A 1 99 ? -1.552 -0.764 -7.199 1.00 90.25 99 ALA A N 1
ATOM 783 C CA . ALA A 1 99 ? -1.918 0.568 -7.673 1.00 90.25 99 ALA A CA 1
ATOM 784 C C . ALA A 1 99 ? -0.870 1.105 -8.661 1.00 90.25 99 ALA A C 1
ATOM 786 O O . ALA A 1 99 ? 0.334 1.061 -8.395 1.00 90.25 99 ALA A O 1
ATOM 787 N N . ALA A 1 100 ? -1.324 1.637 -9.798 1.00 86.38 100 ALA A N 1
ATOM 788 C CA . ALA A 1 100 ? -0.438 2.093 -10.865 1.00 86.38 100 ALA A CA 1
ATOM 789 C C . ALA A 1 100 ? 0.226 3.438 -10.538 1.00 86.38 100 ALA A C 1
ATOM 791 O O . ALA A 1 100 ? 1.304 3.740 -11.051 1.00 86.38 100 ALA A O 1
ATOM 792 N N . THR A 1 101 ? -0.413 4.249 -9.691 1.00 89.12 101 THR A N 1
ATOM 793 C CA . THR A 1 101 ? 0.069 5.579 -9.300 1.00 89.12 101 THR A CA 1
ATOM 794 C C . THR A 1 101 ? -0.039 5.798 -7.796 1.00 89.12 101 THR A C 1
ATOM 796 O O . THR A 1 101 ? -0.852 5.165 -7.120 1.00 89.12 101 THR A O 1
ATOM 799 N N . LEU A 1 102 ? 0.738 6.752 -7.276 1.00 90.31 102 LEU A N 1
ATOM 800 C CA . LEU A 1 102 ? 0.682 7.137 -5.866 1.00 90.31 102 LEU A CA 1
ATOM 801 C C . LEU A 1 102 ? -0.703 7.665 -5.460 1.00 90.31 102 LEU A C 1
ATOM 803 O O . LEU A 1 102 ? -1.222 7.297 -4.410 1.00 90.31 102 LEU A O 1
ATOM 807 N N . ALA A 1 103 ? -1.330 8.480 -6.314 1.00 91.75 103 ALA A N 1
ATOM 808 C CA . ALA A 1 103 ? -2.670 9.012 -6.071 1.00 91.75 103 ALA A CA 1
ATOM 809 C C . ALA A 1 103 ? -3.726 7.898 -6.010 1.00 91.75 103 ALA A C 1
ATOM 811 O O . ALA A 1 103 ? -4.592 7.912 -5.138 1.00 91.75 103 ALA A O 1
ATOM 812 N N . GLU A 1 104 ? -3.629 6.907 -6.900 1.00 92.69 104 GLU A N 1
ATOM 813 C CA . GLU A 1 104 ? -4.505 5.735 -6.878 1.00 92.69 104 GLU A CA 1
ATOM 814 C C . GLU A 1 104 ? -4.279 4.889 -5.622 1.00 92.69 104 GLU A C 1
ATOM 816 O O . GLU A 1 104 ? -5.243 4.493 -4.969 1.00 92.69 104 GLU A O 1
ATOM 821 N N . ARG A 1 105 ? -3.018 4.648 -5.242 1.00 93.19 105 ARG A N 1
ATOM 822 C CA . ARG A 1 105 ? -2.675 3.914 -4.017 1.00 93.19 105 ARG A CA 1
ATOM 823 C C . ARG A 1 105 ? -3.264 4.589 -2.786 1.00 93.19 105 ARG A C 1
ATOM 825 O O . ARG A 1 105 ? -3.843 3.924 -1.933 1.00 93.19 105 ARG A O 1
ATOM 832 N N . ALA A 1 106 ? -3.131 5.905 -2.706 1.00 93.81 106 ALA A N 1
ATOM 833 C CA . ALA A 1 106 ? -3.600 6.687 -1.578 1.00 93.81 106 ALA A CA 1
ATOM 834 C C . ALA A 1 106 ? -5.138 6.787 -1.530 1.00 93.81 106 ALA A C 1
ATOM 836 O O . ALA A 1 106 ? -5.718 6.713 -0.448 1.00 93.81 106 ALA A O 1
ATOM 837 N N . ALA A 1 107 ? -5.810 6.846 -2.686 1.00 94.31 107 ALA A N 1
ATOM 838 C CA . ALA A 1 107 ? -7.265 6.714 -2.764 1.00 94.31 107 ALA A CA 1
ATOM 839 C C . ALA A 1 107 ? -7.734 5.332 -2.280 1.00 94.31 107 ALA A C 1
ATOM 841 O O . ALA A 1 107 ? -8.590 5.257 -1.405 1.00 94.31 107 ALA A O 1
ATOM 842 N N . ARG A 1 108 ? -7.108 4.245 -2.753 1.00 94.94 108 ARG A N 1
ATOM 843 C CA . ARG A 1 108 ? -7.412 2.879 -2.288 1.00 94.94 108 ARG A CA 1
ATOM 844 C C . ARG A 1 108 ? -7.176 2.718 -0.786 1.00 94.94 108 ARG A C 1
ATOM 846 O O . ARG A 1 108 ? -7.978 2.084 -0.114 1.00 94.94 108 ARG A O 1
ATOM 853 N N . LEU A 1 109 ? -6.102 3.302 -0.252 1.00 94.50 109 LEU A N 1
ATOM 854 C CA . LEU A 1 109 ? -5.810 3.283 1.184 1.00 94.50 109 LEU A CA 1
ATOM 855 C C . LEU A 1 109 ? -6.917 3.965 1.991 1.00 94.50 109 LEU A C 1
ATOM 857 O O . LEU A 1 109 ? -7.348 3.430 3.011 1.00 94.50 109 LEU A O 1
ATOM 861 N N . ARG A 1 110 ? -7.388 5.126 1.530 1.00 94.94 110 ARG A N 1
ATOM 862 C CA . ARG A 1 110 ? -8.519 5.821 2.145 1.00 94.94 110 ARG A CA 1
ATOM 863 C C . ARG A 1 110 ? -9.777 4.953 2.116 1.00 94.94 110 ARG A C 1
ATOM 865 O O . ARG A 1 110 ? -10.392 4.771 3.160 1.00 94.94 110 ARG A O 1
ATOM 872 N N . ASP A 1 111 ? -10.121 4.395 0.959 1.00 94.94 111 ASP A N 1
ATOM 873 C CA . ASP A 1 111 ? -11.339 3.597 0.792 1.00 94.94 111 ASP A CA 1
ATOM 874 C C . ASP A 1 111 ? -11.309 2.334 1.681 1.00 94.94 111 ASP A C 1
ATOM 876 O O . ASP A 1 111 ? -12.307 1.988 2.313 1.00 94.94 111 ASP A O 1
ATOM 880 N N . VAL A 1 112 ? -10.142 1.688 1.809 1.00 94.12 112 VAL A N 1
ATOM 881 C CA . VAL A 1 112 ? -9.916 0.581 2.753 1.00 94.12 112 VAL A CA 1
ATOM 882 C C . VAL A 1 112 ? -10.177 1.026 4.194 1.00 94.12 112 VAL A C 1
ATOM 884 O O . VAL A 1 112 ? -10.937 0.378 4.909 1.00 94.12 112 VAL A O 1
ATOM 887 N N . LEU A 1 113 ? -9.592 2.144 4.632 1.00 92.88 113 LEU A N 1
ATOM 888 C CA . LEU A 1 113 ? -9.793 2.657 5.992 1.00 92.88 113 LEU A CA 1
ATOM 889 C C . LEU A 1 113 ? -11.264 2.977 6.277 1.00 92.88 113 LEU A C 1
ATOM 891 O O . LEU A 1 113 ? -11.772 2.622 7.339 1.00 92.88 113 LEU A O 1
ATOM 895 N N . GLU A 1 114 ? -11.952 3.624 5.336 1.00 94.25 114 GLU A N 1
ATOM 896 C CA . GLU A 1 114 ? -13.373 3.959 5.455 1.00 94.25 114 GLU A CA 1
ATOM 897 C C . GLU A 1 114 ? -14.242 2.704 5.574 1.00 94.25 114 GLU A C 1
ATOM 899 O O . GLU A 1 114 ? -15.096 2.630 6.460 1.00 94.25 114 GLU A O 1
ATOM 904 N N . PHE A 1 115 ? -13.987 1.690 4.743 1.00 92.81 115 PHE A N 1
ATOM 905 C CA . PHE A 1 115 ? -14.709 0.423 4.800 1.00 92.81 115 PHE A CA 1
ATOM 906 C C . PHE A 1 115 ? -14.511 -0.281 6.146 1.00 92.81 115 PHE A C 1
ATOM 908 O O . PHE A 1 115 ? -15.482 -0.655 6.803 1.00 92.81 115 PHE A O 1
ATOM 915 N N . ARG A 1 116 ? -13.263 -0.390 6.611 1.00 89.94 116 ARG A N 1
ATOM 916 C CA . ARG A 1 116 ? -12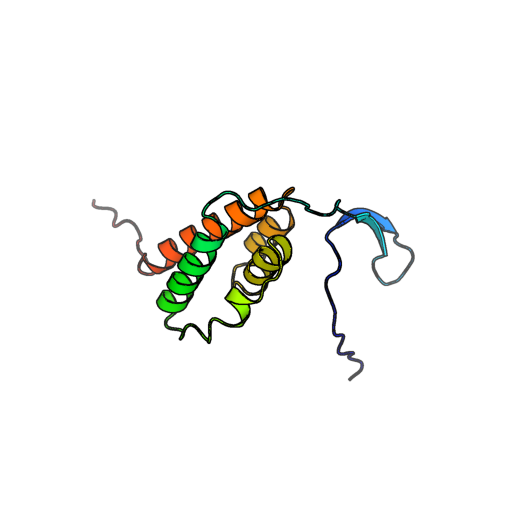.929 -1.028 7.894 1.00 89.94 116 ARG A CA 1
ATOM 917 C C . ARG A 1 116 ? -13.544 -0.288 9.081 1.00 89.94 116 ARG A C 1
ATOM 919 O O . ARG A 1 116 ? -14.025 -0.910 10.025 1.00 89.94 116 ARG A O 1
ATOM 926 N N . LEU A 1 117 ? -13.566 1.042 9.034 1.00 91.38 117 LEU A N 1
ATOM 927 C CA . LEU A 1 117 ? -14.243 1.866 10.033 1.00 91.38 117 LEU A CA 1
ATOM 928 C C . LEU A 1 117 ? -15.751 1.617 10.075 1.00 91.38 117 LEU A C 1
ATOM 930 O O . LEU A 1 117 ? -16.335 1.623 11.161 1.00 91.38 117 LEU A O 1
ATOM 934 N N . GLU A 1 118 ? -16.376 1.411 8.919 1.00 91.56 118 GLU A N 1
ATOM 935 C CA . GLU A 1 118 ? -17.795 1.078 8.842 1.00 91.56 118 GLU A CA 1
ATOM 936 C C . GLU A 1 118 ? -18.064 -0.340 9.360 1.00 91.56 118 GLU A C 1
ATOM 938 O O . GLU A 1 118 ? -18.973 -0.532 10.164 1.00 91.56 118 GLU A O 1
ATOM 943 N N . GLU A 1 119 ? -17.220 -1.318 9.030 1.00 89.62 119 GLU A N 1
ATOM 944 C CA . GLU A 1 119 ? -17.315 -2.671 9.593 1.00 89.62 119 GLU A CA 1
ATOM 945 C C . GLU A 1 119 ? -17.229 -2.678 11.124 1.00 89.62 119 GLU A C 1
ATOM 947 O O . GLU A 1 119 ? -17.982 -3.398 11.774 1.00 89.62 119 GLU A O 1
ATOM 952 N N . LEU A 1 120 ? -16.373 -1.836 11.715 1.00 87.69 120 LEU A N 1
ATOM 953 C CA . LEU A 1 120 ? -16.278 -1.679 13.172 1.00 87.69 120 LEU A CA 1
ATOM 954 C C . LEU A 1 120 ? -17.508 -0.991 13.794 1.00 87.69 120 LEU A C 1
ATOM 956 O O . LEU A 1 120 ? -17.715 -1.091 15.004 1.00 87.69 120 LEU A O 1
ATOM 960 N N . ARG A 1 121 ? -18.318 -0.265 13.010 1.00 84.56 121 ARG A N 1
ATOM 961 C CA . ARG A 1 121 ? -19.591 0.320 13.475 1.00 84.56 121 ARG A CA 1
ATOM 962 C C . ARG A 1 121 ? -20.719 -0.701 13.491 1.00 84.56 121 ARG A C 1
ATOM 964 O O . ARG A 1 121 ? -21.616 -0.586 14.327 1.00 84.56 121 ARG A O 1
ATOM 971 N N . LEU A 1 122 ? -20.701 -1.668 12.576 1.00 78.62 122 LEU A N 1
ATOM 972 C CA . LEU A 1 122 ? -21.710 -2.717 12.534 1.00 78.62 122 LEU A CA 1
ATOM 973 C C . LEU A 1 122 ? -21.495 -3.705 13.696 1.00 78.62 122 LEU A C 1
ATOM 975 O O . LEU A 1 122 ? -20.408 -4.263 13.843 1.00 78.62 122 LEU A O 1
ATOM 979 N N . PRO A 1 123 ? -22.518 -3.979 14.527 1.00 59.66 123 PRO A N 1
ATOM 980 C CA . PRO A 1 123 ? -22.412 -5.035 15.522 1.00 59.66 123 PRO A CA 1
ATOM 981 C C . PRO A 1 123 ? -22.214 -6.391 14.819 1.00 59.66 123 PRO A C 1
ATOM 983 O O . PRO A 1 123 ? -22.837 -6.636 13.777 1.00 59.66 123 PRO A O 1
ATOM 986 N N . PRO A 1 124 ? -21.398 -7.305 15.375 1.00 53.09 124 PRO A N 1
ATOM 987 C CA . PRO A 1 124 ? -21.217 -8.629 14.797 1.00 53.09 124 PRO A CA 1
ATOM 988 C C . PRO A 1 124 ? -22.557 -9.380 14.838 1.00 53.09 124 PRO A C 1
ATOM 990 O O . PRO A 1 124 ? -23.011 -9.795 15.901 1.00 53.09 124 PRO A O 1
ATOM 993 N N . GLY A 1 125 ? -23.212 -9.536 13.681 1.00 54.66 125 GLY A N 1
ATOM 994 C CA . GLY A 1 125 ? -24.424 -10.357 13.546 1.00 54.66 125 GLY A CA 1
ATOM 995 C C . GLY A 1 125 ? -25.716 -9.649 13.124 1.00 54.66 125 GLY A C 1
ATOM 996 O O . GLY A 1 125 ? -26.796 -10.092 13.512 1.00 54.66 125 GLY A O 1
ATOM 997 N N . GLY A 1 126 ? -25.657 -8.609 12.289 1.00 47.50 126 GLY A N 1
ATOM 998 C CA . GLY A 1 126 ? -26.838 -8.075 11.598 1.00 47.50 126 GLY A CA 1
ATOM 999 C C . GLY A 1 126 ? -27.399 -9.021 10.524 1.00 47.50 126 GLY A C 1
ATOM 1000 O O . GLY A 1 126 ? -27.427 -8.672 9.349 1.00 47.50 126 GLY A O 1
ATOM 1001 N N . ALA A 1 127 ? -27.833 -10.229 10.893 1.00 44.06 127 ALA A N 1
ATOM 1002 C CA . ALA A 1 127 ? -28.644 -11.054 10.002 1.00 44.06 127 ALA A CA 1
ATOM 1003 C C . ALA A 1 127 ? -30.018 -10.378 9.822 1.00 44.06 127 ALA A C 1
ATOM 1005 O O . ALA A 1 127 ? -30.629 -9.983 10.823 1.00 44.06 127 ALA A O 1
ATOM 1006 N N . PRO A 1 128 ? -30.548 -10.244 8.591 1.00 44.97 128 PRO A N 1
ATOM 1007 C CA . PRO A 1 128 ? -31.876 -9.689 8.395 1.00 44.97 128 PRO A CA 1
ATOM 1008 C C . PRO A 1 128 ? -32.889 -10.620 9.060 1.00 44.97 128 PRO A C 1
ATOM 1010 O O . PRO A 1 128 ? -33.074 -11.770 8.653 1.00 44.97 128 PRO A O 1
ATOM 1013 N N . ARG A 1 129 ? -33.549 -10.118 10.108 1.00 43.81 129 ARG A N 1
ATOM 1014 C CA . ARG A 1 129 ? -34.739 -10.743 10.682 1.00 43.81 129 ARG A CA 1
ATOM 1015 C C . ARG A 1 129 ? -35.781 -10.797 9.567 1.00 43.81 129 ARG A C 1
ATOM 1017 O O . ARG A 1 129 ? -36.414 -9.794 9.256 1.00 43.81 129 ARG A O 1
ATOM 1024 N N . ARG A 1 130 ? -35.918 -11.962 8.934 1.00 48.44 130 ARG A N 1
ATOM 1025 C CA . ARG A 1 130 ? -37.046 -12.272 8.058 1.00 48.44 130 ARG A CA 1
ATOM 1026 C C . ARG A 1 130 ? -38.309 -12.176 8.909 1.00 48.44 130 ARG A C 1
ATOM 1028 O O . ARG A 1 130 ? -38.581 -13.061 9.715 1.00 48.44 130 ARG A O 1
ATOM 1035 N N . THR A 1 131 ? -39.024 -11.067 8.788 1.00 49.91 131 THR A N 1
ATOM 1036 C CA . THR A 1 131 ? -40.414 -10.974 9.223 1.00 49.91 131 THR A CA 1
ATOM 1037 C C . THR A 1 131 ? -41.263 -11.800 8.265 1.00 49.91 131 THR A C 1
ATOM 1039 O O . THR A 1 131 ? -41.072 -11.721 7.051 1.00 49.91 131 THR A O 1
ATOM 1042 N N . HIS A 1 132 ? -42.102 -12.639 8.871 1.00 45.91 132 HIS A N 1
ATOM 1043 C CA . HIS A 1 132 ? -43.067 -13.544 8.25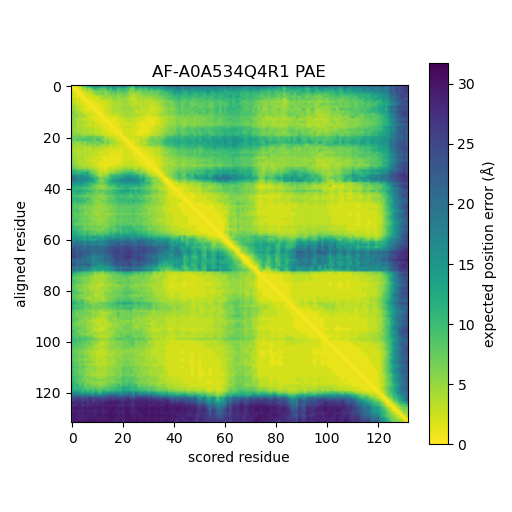3 1.00 45.91 132 HIS A CA 1
ATOM 1044 C C . HIS A 1 132 ? -44.008 -12.857 7.265 1.00 45.91 132 HIS A C 1
ATOM 1046 O O . HIS A 1 132 ? -44.355 -11.680 7.514 1.00 45.91 132 HIS A O 1
#